Protein AF-F5GWF7-F1 (afdb_monomer_lite)

Radius of gyration: 12.44 Å; chains: 1; bounding box: 24×29×30 Å

InterPro domains:
  IPR032675 Leucine-rich repeat domain superfamily [G3DSA:3.80.10.10] (16-85)

pLDDT: mean 89.17, std 9.62, range [48.0, 97.69]

Organism: Homo sapiens (NCBI:txid9606)

Secondary structure (DSSP, 8-state):
---GGGGHHHHTTS-HHHHHHHHHHHHHTT---TTTHHHH--TT--EEE-TT----HHHHHGGGG-TT--EEE---SSS---SS---

Sequence (87 aa):
MKNISRYLTDIKPLPPNIKDRLIKIMSMQGQITDSNISEILHPEVQTLDL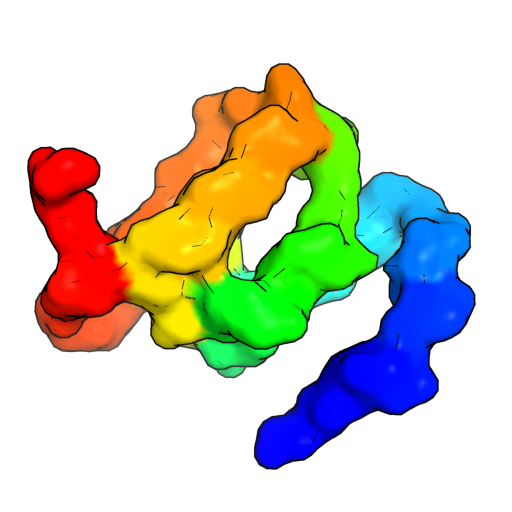RSCDISDAALLHLSNCRKLKKLNLNASKGNRVSVTSE

Structure (mmCIF, N/CA/C/O backbone):
data_AF-F5GWF7-F1
#
_entry.id   AF-F5GWF7-F1
#
loop_
_atom_site.group_PDB
_atom_site.id
_atom_site.type_symbol
_atom_site.label_atom_id
_atom_site.label_alt_id
_atom_site.label_comp_id
_atom_site.label_asym_id
_atom_site.label_entity_id
_atom_site.label_seq_id
_atom_site.pdbx_PDB_ins_code
_atom_site.Cartn_x
_atom_site.Cartn_y
_atom_site.Cartn_z
_atom_site.occupancy
_atom_site.B_iso_or_equiv
_atom_site.auth_seq_id
_atom_site.auth_comp_id
_atom_site.auth_asym_id
_atom_site.auth_atom_id
_atom_site.pdbx_PDB_model_num
ATOM 1 N N . MET A 1 1 ? 14.868 -12.768 -5.929 1.00 48.00 1 MET A N 1
ATOM 2 C CA . MET A 1 1 ? 13.917 -12.164 -4.967 1.00 48.00 1 MET A CA 1
ATOM 3 C C . MET A 1 1 ? 13.470 -13.237 -3.993 1.00 48.00 1 MET A C 1
ATOM 5 O O . MET A 1 1 ? 13.182 -14.345 -4.429 1.00 48.00 1 MET A O 1
ATOM 9 N N . LYS A 1 2 ? 13.476 -12.958 -2.685 1.00 54.53 2 LYS A N 1
ATOM 10 C CA . LYS A 1 2 ? 12.953 -13.897 -1.684 1.00 54.53 2 LYS A CA 1
ATOM 11 C C . LYS A 1 2 ? 11.440 -13.982 -1.887 1.00 54.53 2 LYS A C 1
ATOM 13 O O . LYS A 1 2 ? 10.768 -12.958 -1.846 1.00 54.53 2 LYS A O 1
ATOM 18 N N . ASN A 1 3 ? 10.937 -15.173 -2.196 1.00 64.38 3 ASN A N 1
ATOM 19 C CA . ASN A 1 3 ? 9.542 -15.359 -2.564 1.00 64.38 3 ASN A CA 1
ATOM 20 C C . ASN A 1 3 ? 8.668 -15.278 -1.308 1.00 64.38 3 ASN A C 1
ATOM 22 O O . ASN A 1 3 ? 8.502 -16.269 -0.596 1.00 64.38 3 ASN A O 1
ATOM 26 N N . ILE A 1 4 ? 8.158 -14.080 -1.009 1.00 74.19 4 ILE A N 1
ATOM 27 C CA . ILE A 1 4 ? 7.289 -13.840 0.150 1.00 74.19 4 ILE A CA 1
ATOM 28 C C . ILE A 1 4 ? 6.021 -14.703 0.102 1.00 74.19 4 ILE A C 1
ATOM 30 O O . ILE A 1 4 ? 5.441 -14.984 1.147 1.00 74.19 4 ILE A O 1
ATOM 34 N N . SER A 1 5 ? 5.669 -15.219 -1.087 1.00 76.00 5 SER A N 1
ATOM 35 C CA . SER A 1 5 ? 4.565 -16.159 -1.277 1.00 76.00 5 SER A CA 1
ATOM 36 C C . SER A 1 5 ? 4.680 -17.409 -0.394 1.00 76.00 5 SER A C 1
ATOM 38 O O . SER A 1 5 ? 3.673 -17.950 0.055 1.00 76.00 5 SER A O 1
ATOM 40 N N . ARG A 1 6 ? 5.910 -17.842 -0.078 1.00 84.25 6 ARG A N 1
ATOM 41 C CA . ARG A 1 6 ? 6.164 -19.013 0.772 1.00 84.25 6 ARG A CA 1
ATOM 42 C C . ARG A 1 6 ? 5.789 -18.785 2.239 1.00 84.25 6 ARG A C 1
ATOM 44 O O . ARG A 1 6 ? 5.562 -19.756 2.947 1.00 84.25 6 ARG A O 1
ATOM 51 N N . TYR A 1 7 ? 5.719 -17.530 2.678 1.00 85.38 7 TYR A N 1
ATOM 52 C CA . TYR A 1 7 ? 5.442 -17.149 4.065 1.00 85.38 7 TYR A CA 1
ATOM 53 C C . TYR A 1 7 ? 4.044 -16.541 4.241 1.00 85.38 7 TYR A C 1
ATOM 55 O O . TYR A 1 7 ? 3.739 -15.994 5.295 1.00 85.38 7 TYR A O 1
ATOM 63 N N . LEU A 1 8 ? 3.174 -16.607 3.226 1.00 82.00 8 LEU A N 1
ATOM 64 C CA . LEU A 1 8 ? 1.850 -15.972 3.274 1.00 82.00 8 LEU A CA 1
ATOM 65 C C . LEU A 1 8 ? 0.975 -16.495 4.408 1.00 82.00 8 LEU A C 1
ATOM 67 O O . LEU A 1 8 ? 0.257 -15.717 5.033 1.00 82.00 8 LEU A O 1
ATOM 71 N N . THR A 1 9 ? 1.054 -17.795 4.689 1.00 86.88 9 THR A N 1
ATOM 72 C CA . THR A 1 9 ? 0.336 -18.426 5.803 1.00 86.88 9 THR A CA 1
ATOM 73 C C . THR A 1 9 ? 0.730 -17.824 7.144 1.00 86.88 9 THR A C 1
ATOM 75 O O . THR A 1 9 ? -0.123 -17.677 8.013 1.00 86.88 9 THR A O 1
ATOM 78 N N . ASP A 1 10 ? 1.990 -17.414 7.277 1.00 88.75 10 ASP A N 1
ATOM 79 C CA . ASP A 1 10 ? 2.544 -16.863 8.510 1.00 88.75 10 ASP A CA 1
ATOM 80 C C . ASP A 1 10 ? 2.346 -15.346 8.580 1.00 88.75 10 ASP A C 1
ATOM 82 O O . ASP A 1 10 ? 2.167 -14.797 9.662 1.00 88.75 10 ASP A O 1
ATOM 86 N N . ILE A 1 11 ? 2.332 -14.660 7.429 1.00 87.25 11 ILE A N 1
ATOM 87 C CA . ILE A 1 11 ? 2.152 -13.205 7.328 1.00 87.25 11 ILE A CA 1
ATOM 88 C C . ILE A 1 11 ? 0.698 -12.801 7.557 1.00 87.25 11 ILE A C 1
ATOM 90 O O . ILE A 1 11 ? 0.442 -11.816 8.252 1.00 87.25 11 ILE A O 1
ATOM 94 N N . LYS A 1 12 ? -0.268 -13.538 6.996 1.00 86.31 12 LYS A N 1
ATOM 95 C CA . LYS A 1 12 ? -1.700 -13.222 7.119 1.00 86.31 12 LYS A CA 1
ATOM 96 C C . LYS A 1 12 ? -2.160 -12.979 8.564 1.00 86.31 12 LYS A C 1
ATOM 98 O O . LYS A 1 12 ? -2.772 -11.925 8.766 1.00 86.31 12 LYS A O 1
ATOM 103 N N . PRO A 1 13 ? -1.850 -13.849 9.545 1.00 91.62 13 PRO A N 1
ATOM 104 C CA . PRO A 1 13 ? -2.285 -13.682 10.931 1.00 91.62 13 PRO A CA 1
ATOM 105 C C . PRO A 1 13 ? -1.461 -12.666 11.735 1.00 91.62 13 PRO A C 1
ATOM 107 O O . PRO A 1 13 ? -1.792 -12.424 12.895 1.00 91.62 13 PRO A O 1
ATOM 110 N N . LEU A 1 14 ? -0.398 -12.071 11.174 1.00 92.44 14 LEU A N 1
ATOM 111 C CA . LEU A 1 14 ? 0.415 -11.111 11.921 1.00 92.44 14 LEU A CA 1
ATOM 112 C C . LEU A 1 14 ? -0.423 -9.908 12.367 1.00 92.44 14 LEU A C 1
ATOM 114 O O . LEU A 1 14 ? -1.213 -9.375 11.577 1.00 92.44 14 LEU A O 1
ATOM 118 N N . PRO A 1 15 ? -0.220 -9.431 13.605 1.00 94.31 15 PRO A N 1
ATOM 119 C CA . PRO A 1 15 ? -0.933 -8.268 14.091 1.00 94.31 15 PRO A CA 1
ATOM 120 C C . PRO A 1 15 ? -0.509 -7.005 13.313 1.00 94.31 15 PRO A C 1
ATOM 122 O O . PRO A 1 15 ? 0.629 -6.932 12.826 1.00 94.31 15 PRO A O 1
ATOM 125 N N . PRO A 1 16 ? -1.394 -5.992 13.210 1.00 94.25 16 PRO A N 1
ATOM 126 C CA . PRO A 1 16 ? -1.158 -4.778 12.424 1.00 94.25 16 PRO A CA 1
ATOM 127 C C . PRO A 1 16 ? 0.195 -4.108 12.683 1.00 94.25 16 PRO A C 1
ATOM 129 O O . PRO A 1 16 ? 0.919 -3.806 11.747 1.00 94.25 16 PRO A O 1
ATOM 132 N N . ASN A 1 17 ? 0.611 -3.984 13.945 1.00 94.12 17 ASN A N 1
ATOM 133 C CA . ASN A 1 17 ? 1.883 -3.357 14.318 1.00 94.12 17 ASN A CA 1
ATOM 134 C C . ASN A 1 17 ? 3.124 -4.078 13.752 1.00 94.12 17 ASN A C 1
ATOM 136 O O . ASN A 1 17 ? 4.147 -3.446 13.483 1.00 94.12 17 ASN A O 1
ATOM 140 N N . ILE A 1 18 ? 3.059 -5.403 13.587 1.00 94.94 18 ILE A N 1
ATOM 141 C CA . ILE A 1 18 ? 4.145 -6.185 12.987 1.00 94.94 18 ILE A CA 1
ATOM 142 C C . ILE A 1 18 ? 4.105 -6.051 11.465 1.00 94.94 18 ILE A C 1
ATOM 144 O O . ILE A 1 18 ? 5.160 -5.870 10.851 1.00 94.94 18 ILE A O 1
ATOM 148 N N . LYS A 1 19 ? 2.909 -6.065 10.861 1.00 94.69 19 LYS A N 1
ATOM 149 C CA . LYS A 1 19 ? 2.746 -5.800 9.425 1.00 94.69 19 LYS A CA 1
ATOM 150 C C . LYS A 1 19 ? 3.214 -4.397 9.050 1.00 94.69 19 LYS A C 1
ATOM 152 O O . LYS A 1 19 ? 3.961 -4.271 8.090 1.00 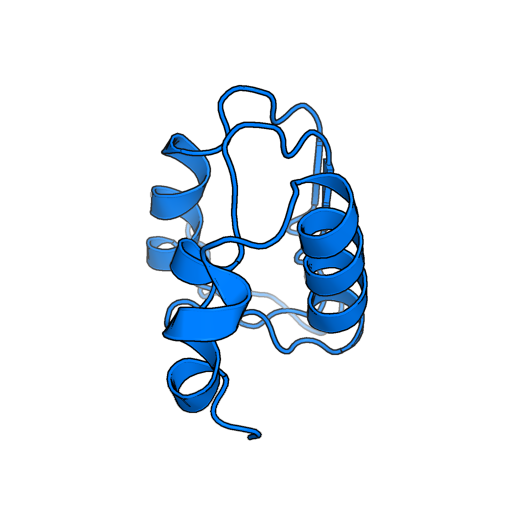94.69 19 LYS A O 1
ATOM 157 N N . ASP A 1 20 ? 2.912 -3.376 9.846 1.00 95.88 20 ASP A N 1
ATOM 158 C CA . ASP A 1 20 ? 3.408 -2.008 9.651 1.00 95.88 20 ASP A CA 1
ATOM 159 C C . ASP A 1 20 ? 4.943 -1.972 9.582 1.00 95.88 20 ASP A C 1
ATOM 161 O O . ASP A 1 20 ? 5.543 -1.329 8.714 1.00 95.88 20 ASP A O 1
ATOM 165 N N . ARG A 1 21 ? 5.608 -2.708 10.481 1.00 95.31 21 ARG A N 1
ATOM 166 C CA . ARG A 1 21 ? 7.072 -2.794 10.501 1.00 95.31 21 ARG A CA 1
ATOM 167 C C . ARG A 1 21 ? 7.617 -3.556 9.292 1.00 95.31 21 ARG A C 1
ATOM 169 O O . ARG A 1 21 ? 8.634 -3.139 8.736 1.00 95.31 21 ARG A O 1
ATOM 176 N N . LEU A 1 22 ? 6.939 -4.624 8.871 1.00 94.38 22 LEU A N 1
ATOM 177 C CA . LEU A 1 22 ? 7.262 -5.374 7.656 1.00 94.38 22 LEU A CA 1
ATOM 178 C C . LEU A 1 22 ? 7.128 -4.491 6.407 1.00 94.38 22 LEU A C 1
ATOM 180 O O . LEU A 1 22 ? 8.087 -4.380 5.646 1.00 94.38 22 LEU A O 1
ATOM 184 N N . ILE A 1 23 ? 5.991 -3.805 6.248 1.00 95.19 23 ILE A N 1
ATOM 185 C CA . ILE A 1 23 ? 5.716 -2.856 5.162 1.00 95.19 23 ILE A CA 1
ATOM 186 C C . ILE A 1 23 ? 6.828 -1.810 5.094 1.00 95.19 23 ILE A C 1
ATOM 188 O O . ILE A 1 23 ? 7.385 -1.579 4.025 1.00 95.19 23 ILE A O 1
ATOM 192 N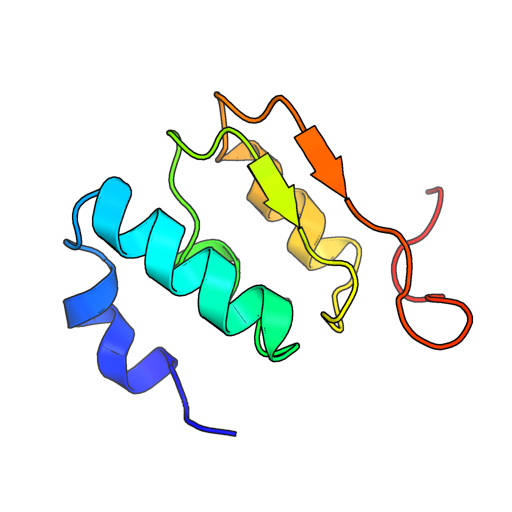 N . LYS A 1 24 ? 7.208 -1.215 6.232 1.00 95.38 24 LYS A N 1
ATOM 193 C CA . LYS A 1 24 ? 8.273 -0.205 6.280 1.00 95.38 24 LYS A CA 1
ATOM 194 C C . LYS A 1 24 ? 9.612 -0.744 5.771 1.00 95.38 24 LYS A C 1
ATOM 196 O O . LYS A 1 24 ? 10.263 -0.084 4.965 1.00 95.38 24 LYS A O 1
ATOM 201 N N . ILE A 1 25 ? 10.027 -1.926 6.228 1.00 93.94 25 ILE A N 1
ATOM 202 C CA . ILE A 1 25 ? 11.295 -2.541 5.806 1.00 93.94 25 ILE A CA 1
ATOM 203 C C . ILE A 1 25 ? 11.254 -2.875 4.311 1.00 93.94 25 ILE A C 1
ATOM 205 O O . ILE A 1 25 ? 12.180 -2.523 3.583 1.00 93.94 25 ILE A O 1
ATOM 209 N N . MET A 1 26 ? 10.175 -3.510 3.848 1.00 93.56 26 MET A N 1
ATOM 210 C CA . MET A 1 26 ? 10.017 -3.897 2.445 1.00 93.56 26 MET A CA 1
ATOM 211 C C . MET A 1 26 ? 9.967 -2.683 1.518 1.00 93.56 26 MET A C 1
ATOM 213 O O . MET A 1 26 ? 10.611 -2.689 0.473 1.00 93.56 26 MET A O 1
ATOM 217 N N . SER A 1 27 ? 9.258 -1.629 1.923 1.00 93.94 27 SER A N 1
ATOM 218 C CA . SER A 1 27 ? 9.185 -0.357 1.205 1.00 93.94 27 SER A CA 1
ATOM 219 C C . SER A 1 27 ? 10.565 0.278 1.029 1.00 93.94 27 SER A C 1
ATOM 221 O O . SER A 1 27 ? 10.970 0.581 -0.094 1.00 93.94 27 SER A O 1
ATOM 223 N N . MET A 1 28 ? 11.332 0.404 2.121 1.00 92.19 28 MET A N 1
ATOM 224 C CA . MET A 1 28 ? 12.687 0.971 2.094 1.00 92.19 28 MET A CA 1
ATOM 225 C C . MET A 1 28 ? 13.652 0.161 1.219 1.00 92.19 28 MET A C 1
ATOM 227 O O . MET A 1 28 ? 14.603 0.716 0.676 1.00 92.19 28 MET A O 1
ATOM 231 N N . GLN A 1 29 ? 13.419 -1.146 1.087 1.00 91.81 29 GLN A N 1
ATOM 232 C CA . GLN A 1 29 ? 14.215 -2.040 0.245 1.00 91.81 29 GLN A CA 1
ATOM 233 C C . GLN A 1 29 ? 13.701 -2.141 -1.200 1.00 91.81 29 GLN A C 1
ATOM 235 O O . GLN A 1 29 ? 14.311 -2.856 -1.994 1.00 91.81 29 GLN A O 1
ATOM 240 N N . GLY A 1 30 ? 12.591 -1.478 -1.544 1.00 91.94 30 GLY A N 1
ATOM 241 C CA . GLY A 1 30 ? 11.967 -1.584 -2.865 1.00 91.94 30 GLY A CA 1
ATOM 242 C C . GLY A 1 30 ? 11.415 -2.976 -3.180 1.00 91.94 30 GLY A C 1
ATOM 243 O O . GLY A 1 30 ? 11.394 -3.391 -4.332 1.00 91.94 30 GLY A O 1
ATOM 244 N N . GLN A 1 31 ? 11.016 -3.729 -2.153 1.00 92.12 31 GLN A N 1
ATOM 245 C CA . GLN A 1 31 ? 10.541 -5.111 -2.281 1.00 92.12 31 GLN A CA 1
ATOM 246 C C . GLN A 1 31 ? 9.019 -5.234 -2.359 1.00 92.12 31 GLN A C 1
ATOM 248 O O . GLN A 1 31 ? 8.515 -6.349 -2.493 1.00 92.12 31 GLN A O 1
ATOM 253 N N . ILE A 1 32 ? 8.284 -4.127 -2.257 1.00 92.81 32 ILE A N 1
ATOM 254 C CA . ILE A 1 32 ? 6.841 -4.128 -2.508 1.00 92.81 32 ILE A CA 1
ATOM 255 C C . ILE A 1 32 ? 6.628 -4.064 -4.019 1.00 92.81 32 ILE A C 1
ATOM 257 O O . ILE A 1 32 ? 7.200 -3.205 -4.686 1.00 92.81 32 ILE A O 1
ATOM 261 N N . THR A 1 33 ? 5.822 -4.987 -4.534 1.00 92.31 33 THR A N 1
ATOM 262 C CA . THR A 1 33 ? 5.451 -5.097 -5.948 1.00 92.31 33 THR A CA 1
ATOM 263 C C . THR A 1 33 ? 3.957 -5.381 -6.058 1.00 92.31 33 THR A C 1
ATOM 265 O O . THR A 1 33 ? 3.318 -5.774 -5.077 1.00 92.31 33 THR A O 1
ATOM 268 N N . ASP A 1 34 ? 3.407 -5.264 -7.264 1.00 92.62 34 ASP A N 1
ATOM 269 C CA . ASP A 1 34 ? 2.000 -5.575 -7.554 1.00 92.62 34 ASP A CA 1
ATOM 270 C C . ASP A 1 34 ? 1.586 -6.967 -7.057 1.00 92.62 34 ASP A C 1
ATOM 272 O O . ASP A 1 34 ? 0.488 -7.154 -6.544 1.00 92.62 34 ASP A O 1
ATOM 276 N N . SER A 1 35 ? 2.499 -7.939 -7.134 1.00 90.81 35 SER A N 1
ATOM 277 C CA . SER A 1 35 ? 2.227 -9.328 -6.749 1.00 90.81 35 SER A CA 1
ATOM 278 C C . SER A 1 35 ? 2.118 -9.578 -5.242 1.00 90.81 35 SER A C 1
ATOM 280 O O . SER A 1 35 ? 1.589 -10.614 -4.847 1.00 90.81 35 SER A O 1
ATOM 282 N N . ASN A 1 36 ? 2.656 -8.693 -4.394 1.00 91.31 36 ASN A N 1
ATOM 283 C CA . ASN A 1 36 ? 2.754 -8.952 -2.952 1.00 91.31 36 ASN A CA 1
ATOM 284 C C . ASN A 1 36 ? 2.077 -7.907 -2.065 1.00 91.31 36 ASN A C 1
ATOM 286 O O . ASN A 1 36 ? 1.833 -8.184 -0.889 1.00 91.31 36 ASN A O 1
ATOM 290 N N . ILE A 1 37 ? 1.761 -6.729 -2.604 1.00 92.81 37 ILE A N 1
ATOM 291 C CA . ILE A 1 37 ? 1.219 -5.622 -1.819 1.00 92.81 37 ILE A CA 1
ATOM 292 C C . ILE A 1 37 ? -0.110 -5.994 -1.143 1.00 92.81 37 ILE A C 1
ATOM 294 O O . ILE A 1 37 ? -0.317 -5.676 0.026 1.00 92.81 37 ILE A O 1
ATOM 298 N N . SER A 1 38 ? -0.973 -6.747 -1.826 1.00 92.06 38 SER A N 1
ATOM 299 C CA . SER A 1 38 ? -2.269 -7.199 -1.302 1.00 92.06 38 SER A CA 1
ATOM 300 C C . SER A 1 38 ? -2.156 -8.090 -0.060 1.00 92.06 38 SER A C 1
ATOM 302 O O . SER A 1 38 ? -3.061 -8.106 0.771 1.00 92.06 38 SER A O 1
ATOM 304 N N . GLU A 1 39 ? -1.041 -8.802 0.093 1.00 91.19 39 GLU A N 1
ATOM 305 C CA . GLU A 1 39 ? -0.833 -9.784 1.157 1.00 91.19 39 GLU A CA 1
ATOM 306 C C . GLU A 1 39 ? -0.267 -9.159 2.441 1.00 91.19 39 GLU A C 1
ATOM 308 O O . GLU A 1 39 ? -0.510 -9.645 3.551 1.00 91.19 39 GLU A O 1
ATOM 313 N N . ILE A 1 40 ? 0.496 -8.072 2.296 1.00 91.88 40 ILE A N 1
ATOM 314 C CA . ILE A 1 40 ? 1.143 -7.381 3.419 1.00 91.88 40 ILE A CA 1
ATOM 315 C C . ILE A 1 40 ? 0.302 -6.224 3.964 1.00 91.88 40 ILE A C 1
ATOM 317 O O . ILE A 1 40 ? 0.442 -5.881 5.139 1.00 91.88 40 ILE A O 1
ATOM 321 N N . LEU A 1 41 ? -0.572 -5.634 3.142 1.00 94.19 41 LEU A N 1
ATOM 322 C CA . LEU A 1 41 ? -1.459 -4.556 3.568 1.00 94.19 41 LEU A CA 1
ATOM 323 C C . LEU A 1 41 ? -2.507 -5.036 4.578 1.00 94.19 41 LEU A C 1
ATOM 325 O O . LEU A 1 41 ? -2.886 -6.206 4.650 1.00 94.19 41 LEU A O 1
ATOM 329 N N . HIS A 1 42 ? -3.001 -4.093 5.374 1.00 95.50 42 HIS A N 1
ATOM 330 C CA . HIS A 1 42 ? -4.114 -4.313 6.289 1.00 95.50 42 HIS A CA 1
ATOM 331 C C . HIS A 1 42 ? -4.956 -3.035 6.447 1.00 95.50 42 HIS A C 1
ATOM 333 O O . HIS A 1 42 ? -4.463 -1.936 6.189 1.00 95.50 42 HIS A O 1
ATOM 339 N N . PRO A 1 43 ? -6.213 -3.140 6.921 1.00 95.94 43 PRO A N 1
ATOM 340 C CA . PRO A 1 43 ? -7.129 -1.994 6.978 1.00 95.94 43 PRO A CA 1
ATOM 341 C C . PRO A 1 43 ? -6.673 -0.831 7.868 1.00 95.94 43 PRO A C 1
ATOM 343 O O . PRO A 1 43 ? -7.076 0.312 7.657 1.00 95.94 43 PRO A O 1
ATOM 346 N N . GLU A 1 44 ? -5.822 -1.129 8.849 1.00 96.19 44 GLU A N 1
ATOM 347 C CA . GLU A 1 44 ? -5.327 -0.170 9.841 1.00 96.19 44 GLU A CA 1
ATOM 348 C C . GLU A 1 44 ? -4.120 0.664 9.375 1.00 96.19 44 GLU A C 1
ATOM 350 O O . GLU A 1 44 ? -3.689 1.548 10.117 1.00 96.19 44 GLU A O 1
ATOM 355 N N . VAL A 1 45 ? -3.577 0.426 8.172 1.00 97.19 45 VAL A N 1
ATOM 356 C CA . VAL A 1 45 ? -2.442 1.203 7.644 1.00 97.19 45 VAL A CA 1
ATOM 357 C C . VAL A 1 45 ? -2.830 2.679 7.543 1.00 97.19 45 VAL A C 1
ATOM 359 O O . VAL A 1 45 ? -3.784 3.032 6.856 1.00 97.19 45 VAL A O 1
ATOM 362 N N . GLN A 1 46 ? -2.063 3.557 8.195 1.00 96.75 46 GLN A N 1
ATOM 363 C CA . GLN A 1 46 ? -2.293 5.010 8.159 1.00 96.75 46 GLN A CA 1
ATOM 364 C C . GLN A 1 46 ? -1.308 5.760 7.266 1.00 96.75 46 GLN A C 1
ATOM 366 O O . GLN A 1 46 ? -1.627 6.829 6.745 1.00 96.75 46 GLN A O 1
ATOM 371 N N . THR A 1 47 ? -0.093 5.239 7.120 1.00 96.50 47 THR A N 1
ATOM 372 C CA . THR A 1 47 ? 0.962 5.838 6.302 1.00 96.50 47 THR A CA 1
ATOM 373 C C . THR A 1 47 ? 1.611 4.753 5.468 1.00 96.50 47 THR A C 1
ATOM 375 O O . THR A 1 47 ? 2.072 3.757 6.018 1.00 96.50 47 THR A O 1
ATOM 378 N N . LEU A 1 48 ? 1.670 4.969 4.159 1.00 97.25 48 LEU A N 1
ATOM 379 C CA . LEU A 1 48 ? 2.316 4.066 3.225 1.00 97.25 48 LEU A CA 1
ATOM 380 C C . LEU A 1 48 ? 3.310 4.841 2.363 1.00 97.25 48 LEU A C 1
ATOM 382 O O . LEU A 1 48 ? 2.968 5.823 1.706 1.00 97.25 48 LEU A O 1
ATOM 386 N N . ASP A 1 49 ? 4.556 4.388 2.385 1.00 95.94 49 ASP A N 1
ATOM 387 C CA . ASP A 1 49 ? 5.622 4.894 1.532 1.00 95.94 49 ASP A CA 1
ATOM 388 C C . ASP A 1 49 ? 5.891 3.847 0.454 1.00 95.94 49 ASP A C 1
ATOM 390 O O . ASP A 1 49 ? 6.119 2.688 0.785 1.00 95.94 49 ASP A O 1
ATOM 394 N N . LEU A 1 50 ? 5.836 4.224 -0.820 1.00 94.75 50 LEU A N 1
ATOM 395 C CA . LEU A 1 50 ? 6.159 3.348 -1.948 1.00 94.75 50 LEU A CA 1
ATOM 396 C C . LEU A 1 50 ? 7.243 3.969 -2.826 1.00 94.75 50 LEU A C 1
ATOM 398 O O . LEU A 1 50 ? 7.377 3.597 -3.988 1.00 94.75 50 LEU A O 1
ATOM 402 N N . ARG A 1 51 ? 8.027 4.930 -2.322 1.00 92.88 51 ARG A N 1
ATOM 403 C CA . ARG A 1 51 ? 8.937 5.711 -3.171 1.00 92.88 51 ARG A CA 1
ATOM 404 C C . ARG A 1 51 ? 10.008 4.893 -3.879 1.00 92.88 51 ARG A C 1
ATOM 406 O O . ARG A 1 51 ? 10.383 5.199 -5.006 1.00 92.88 51 ARG A O 1
ATOM 413 N N . SER A 1 52 ? 10.489 3.843 -3.226 1.00 91.75 52 SER A N 1
ATOM 414 C CA . SER A 1 52 ? 11.530 2.959 -3.763 1.00 91.75 52 SER A CA 1
ATOM 415 C C . SER A 1 52 ? 10.982 1.670 -4.370 1.00 91.75 52 SER A C 1
ATOM 417 O O . SER A 1 52 ? 11.761 0.797 -4.731 1.00 91.75 52 SER A O 1
ATOM 419 N N . CYS A 1 53 ? 9.659 1.540 -4.470 1.00 91.69 53 CYS A N 1
ATOM 420 C CA . CYS A 1 53 ? 8.994 0.339 -4.966 1.00 91.69 53 CYS A CA 1
ATOM 421 C C . CYS A 1 53 ? 8.725 0.435 -6.471 1.00 91.69 53 CYS A C 1
ATOM 423 O O . CYS A 1 53 ? 8.484 1.527 -6.989 1.00 91.69 53 CYS A O 1
ATOM 425 N N . ASP A 1 54 ? 8.755 -0.701 -7.158 1.00 89.00 54 ASP A N 1
ATOM 426 C CA . ASP A 1 54 ? 8.312 -0.801 -8.547 1.00 89.00 54 ASP A CA 1
ATOM 427 C C . ASP A 1 54 ? 6.884 -1.346 -8.548 1.00 89.00 54 ASP A C 1
ATOM 429 O O . ASP A 1 54 ? 6.652 -2.524 -8.267 1.00 89.00 54 ASP A O 1
ATOM 433 N N . ILE A 1 55 ? 5.932 -0.433 -8.723 1.00 92.62 55 ILE A N 1
ATOM 434 C CA . ILE A 1 55 ? 4.497 -0.691 -8.620 1.00 92.62 55 ILE A CA 1
ATOM 435 C C . ILE A 1 55 ? 3.758 0.010 -9.756 1.00 92.62 55 ILE A C 1
ATOM 437 O O . ILE A 1 55 ? 4.180 1.087 -10.191 1.00 92.62 55 ILE A O 1
ATOM 441 N N . SER A 1 56 ? 2.654 -0.587 -10.196 1.00 93.44 56 SER A N 1
ATOM 442 C CA . SER A 1 56 ? 1.740 -0.012 -11.185 1.00 93.44 56 SER A CA 1
ATOM 443 C C . SER A 1 56 ? 0.398 0.397 -10.573 1.00 93.44 56 SER A C 1
ATOM 445 O O . SER A 1 56 ? 0.158 0.213 -9.375 1.00 93.44 56 SER A O 1
ATOM 447 N N . ASP A 1 57 ? -0.511 0.908 -11.403 1.00 93.81 57 ASP A N 1
ATOM 448 C CA . ASP A 1 57 ? -1.896 1.188 -11.010 1.00 93.81 57 ASP A CA 1
ATOM 449 C C . ASP A 1 57 ? -2.605 -0.046 -10.425 1.00 93.81 57 ASP A C 1
ATOM 451 O O . ASP A 1 57 ? -3.413 0.081 -9.501 1.00 93.81 57 ASP A O 1
ATOM 455 N N . ALA A 1 58 ? -2.231 -1.260 -10.852 1.00 93.25 58 ALA A N 1
ATOM 456 C CA . ALA A 1 58 ? -2.772 -2.499 -10.295 1.00 93.25 58 ALA A CA 1
ATOM 457 C C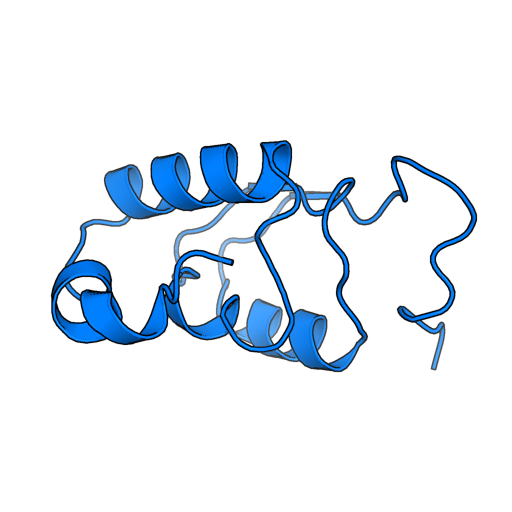 . ALA A 1 58 ? -2.475 -2.644 -8.791 1.00 93.25 58 ALA A C 1
ATOM 459 O O . ALA A 1 58 ? -3.349 -3.049 -8.022 1.00 93.25 58 ALA A O 1
ATOM 460 N N . ALA A 1 59 ? -1.278 -2.253 -8.335 1.00 93.19 59 ALA A N 1
ATOM 461 C CA . ALA A 1 59 ? -0.969 -2.220 -6.906 1.00 93.19 59 ALA A CA 1
ATOM 462 C C . ALA A 1 59 ? -1.822 -1.193 -6.155 1.00 93.19 59 ALA A C 1
ATOM 464 O O . ALA A 1 59 ? -2.231 -1.441 -5.018 1.00 93.19 59 ALA A O 1
ATOM 465 N N . LEU A 1 60 ? -2.089 -0.040 -6.775 1.00 93.69 60 LEU A N 1
ATOM 466 C CA . LEU A 1 60 ? -2.840 1.047 -6.148 1.00 93.69 60 LEU A CA 1
ATOM 467 C C . LEU A 1 60 ? -4.305 0.672 -5.906 1.00 93.69 60 LEU A C 1
ATOM 469 O O . LEU A 1 60 ? -4.870 1.080 -4.890 1.00 93.69 60 LEU A O 1
ATOM 473 N N . LEU A 1 61 ? -4.895 -0.185 -6.745 1.00 94.25 61 LEU A N 1
ATOM 474 C CA . LEU A 1 61 ? -6.242 -0.725 -6.520 1.00 94.25 61 LEU A CA 1
ATOM 475 C C . LEU A 1 61 ? -6.369 -1.445 -5.168 1.00 94.25 61 LEU A C 1
ATOM 477 O O . LEU A 1 61 ? -7.416 -1.377 -4.517 1.00 94.25 61 LEU A O 1
ATOM 481 N N . HIS A 1 62 ? -5.297 -2.082 -4.688 1.00 94.69 62 HIS A N 1
ATOM 482 C CA . HIS A 1 62 ? -5.295 -2.765 -3.393 1.00 94.69 62 HIS A CA 1
ATOM 483 C C . HIS A 1 62 ? -5.305 -1.808 -2.191 1.00 94.69 62 HIS A C 1
ATOM 485 O O . HIS A 1 62 ? -5.664 -2.228 -1.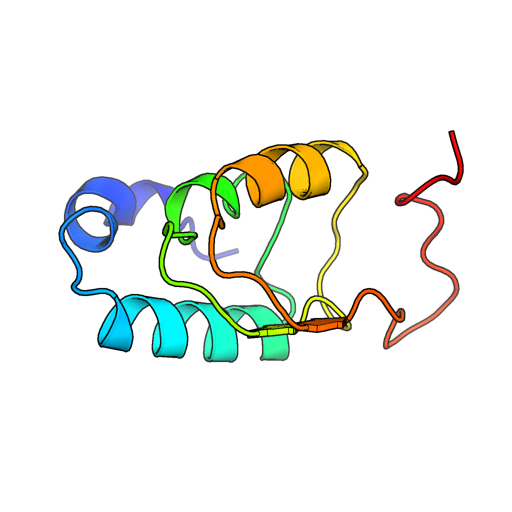087 1.00 94.69 62 HIS A O 1
ATOM 491 N N . LEU A 1 63 ? -4.991 -0.520 -2.385 1.00 93.75 63 LEU A N 1
ATOM 492 C CA . LEU A 1 63 ? -5.064 0.493 -1.325 1.00 93.75 63 LEU A CA 1
ATOM 493 C C . LEU A 1 63 ? -6.499 0.780 -0.878 1.00 93.75 63 LEU A C 1
ATOM 495 O O . LEU A 1 63 ? -6.692 1.272 0.232 1.00 93.75 63 LEU A O 1
ATOM 499 N N . SER A 1 64 ? -7.501 0.400 -1.677 1.00 92.56 64 SER A N 1
ATOM 500 C CA . SER A 1 64 ? -8.920 0.444 -1.293 1.00 92.56 64 SER A CA 1
ATOM 501 C C . SER A 1 64 ? -9.222 -0.330 0.002 1.00 92.56 64 SER A C 1
ATOM 503 O O . SER A 1 64 ? -10.152 0.013 0.735 1.00 92.56 64 SER A O 1
ATOM 505 N N . ASN A 1 65 ? -8.400 -1.330 0.343 1.00 92.00 65 ASN A N 1
ATOM 506 C CA . ASN A 1 65 ? -8.520 -2.082 1.591 1.00 92.00 65 ASN A CA 1
ATOM 507 C C . ASN A 1 65 ? -8.002 -1.312 2.817 1.00 92.00 65 ASN A C 1
ATOM 509 O O . ASN A 1 65 ? -8.423 -1.597 3.940 1.00 92.00 65 ASN A O 1
ATOM 513 N N . CYS A 1 66 ? -7.124 -0.323 2.631 1.00 96.12 66 CYS A N 1
ATOM 514 C CA . CYS A 1 66 ? -6.497 0.468 3.692 1.00 96.12 66 CYS A CA 1
ATOM 515 C C . CYS A 1 66 ? -7.406 1.624 4.134 1.00 96.12 66 CYS A C 1
ATOM 517 O O . CYS A 1 66 ? -7.108 2.797 3.918 1.00 96.12 66 CYS A O 1
ATOM 519 N N . ARG A 1 67 ? -8.531 1.298 4.778 1.00 95.06 67 ARG A N 1
ATOM 520 C CA . ARG A 1 67 ? -9.587 2.265 5.142 1.00 95.06 67 ARG A CA 1
ATOM 521 C C . ARG A 1 67 ? -9.128 3.406 6.056 1.00 95.06 67 ARG A C 1
ATOM 523 O O . ARG A 1 67 ? -9.820 4.415 6.155 1.00 95.06 67 ARG A O 1
ATOM 530 N N . LYS A 1 68 ? -7.993 3.253 6.744 1.00 97.12 68 LYS A N 1
ATOM 531 C CA . LYS A 1 68 ? -7.411 4.283 7.618 1.00 97.12 68 LYS A CA 1
ATOM 532 C C . LYS A 1 68 ? -6.244 5.047 6.989 1.00 97.12 68 LYS A C 1
ATOM 534 O O . LYS A 1 68 ? -5.607 5.830 7.698 1.00 97.12 68 LYS A O 1
ATOM 539 N N . LEU A 1 69 ? -5.961 4.853 5.698 1.00 97.69 69 LEU A N 1
ATOM 540 C CA . LEU A 1 69 ? -4.832 5.489 5.025 1.00 97.69 69 LEU A CA 1
ATOM 541 C C . LEU A 1 69 ? -5.017 7.011 4.982 1.00 97.69 69 LEU A C 1
ATOM 543 O O . LEU A 1 69 ? -5.999 7.520 4.455 1.00 97.69 69 LEU A O 1
ATOM 547 N N . LYS A 1 70 ? -4.053 7.740 5.548 1.00 97.25 70 LYS A N 1
ATOM 548 C CA . LYS A 1 70 ? -4.040 9.213 5.611 1.00 97.25 70 LYS A CA 1
ATOM 549 C C . LYS A 1 70 ? -2.901 9.824 4.807 1.00 97.25 70 LYS A C 1
ATOM 551 O O . LYS A 1 70 ? -2.975 10.984 4.419 1.00 97.25 70 LYS A O 1
ATOM 556 N N . LYS A 1 71 ? -1.810 9.077 4.631 1.00 97.00 71 LYS A N 1
ATOM 557 C CA . LYS A 1 71 ? -0.601 9.535 3.944 1.00 97.00 71 LYS A CA 1
ATOM 558 C C . LYS A 1 71 ? -0.117 8.451 2.995 1.00 97.00 71 LYS A C 1
ATOM 560 O O . LYS A 1 71 ? 0.176 7.340 3.432 1.00 97.00 71 LYS A O 1
ATOM 565 N N . LEU A 1 72 ? 0.002 8.799 1.722 1.00 95.94 72 LEU A N 1
ATOM 566 C CA . LEU A 1 72 ? 0.545 7.942 0.677 1.00 95.94 72 LEU A CA 1
ATOM 567 C C . LEU A 1 72 ? 1.680 8.686 -0.025 1.00 95.94 72 LEU A C 1
ATOM 569 O O . LEU A 1 72 ? 1.515 9.842 -0.405 1.00 95.94 72 LEU A O 1
ATOM 573 N N . ASN A 1 73 ? 2.830 8.035 -0.186 1.00 94.44 73 ASN A N 1
ATOM 574 C CA . ASN A 1 73 ? 3.975 8.604 -0.889 1.00 94.44 73 ASN A CA 1
ATOM 575 C C . ASN A 1 73 ? 4.328 7.763 -2.120 1.00 94.44 73 ASN A C 1
ATOM 577 O O . ASN A 1 73 ? 4.878 6.669 -1.989 1.00 94.44 73 ASN A O 1
ATOM 581 N N . LEU A 1 74 ? 4.017 8.291 -3.306 1.00 91.44 74 LEU A N 1
ATOM 582 C CA . LEU A 1 74 ? 4.258 7.641 -4.600 1.00 91.44 74 LEU A CA 1
ATOM 583 C C . LEU A 1 74 ? 5.441 8.242 -5.370 1.00 91.44 74 LEU A C 1
ATOM 585 O O . LEU A 1 74 ? 5.688 7.837 -6.502 1.00 91.44 74 LEU A O 1
ATOM 589 N N . ASN A 1 75 ? 6.183 9.185 -4.786 1.00 88.00 75 ASN A N 1
ATOM 590 C CA . ASN A 1 75 ? 7.295 9.828 -5.485 1.00 88.00 75 ASN A CA 1
ATOM 591 C C . ASN A 1 75 ? 8.364 8.802 -5.872 1.00 88.00 75 ASN A C 1
ATOM 593 O O . ASN A 1 75 ? 8.850 8.070 -5.021 1.00 88.00 75 ASN A O 1
ATOM 597 N N . ALA A 1 76 ? 8.790 8.758 -7.127 1.00 82.12 76 ALA A N 1
ATOM 598 C CA . ALA A 1 76 ? 9.864 7.855 -7.518 1.00 82.12 76 ALA A CA 1
ATOM 599 C C . ALA A 1 76 ? 11.190 8.284 -6.862 1.00 82.12 76 ALA A C 1
ATOM 601 O O . ALA A 1 76 ? 11.653 9.406 -7.058 1.00 82.12 76 ALA A O 1
ATOM 602 N N . SER A 1 77 ? 11.831 7.398 -6.090 1.00 77.75 77 SER A N 1
ATOM 603 C CA . SER A 1 77 ? 13.163 7.686 -5.534 1.00 77.75 77 SER A CA 1
ATOM 604 C C . SER A 1 77 ? 14.268 7.656 -6.595 1.00 77.75 77 SER A C 1
ATOM 606 O O . SER A 1 77 ? 15.365 8.149 -6.348 1.00 77.75 77 SER A O 1
ATOM 608 N N . LYS A 1 78 ? 14.007 7.039 -7.756 1.00 72.31 78 LYS A N 1
ATOM 609 C CA . LYS A 1 78 ? 14.921 6.963 -8.902 1.00 72.31 78 LYS A CA 1
ATOM 610 C C . LYS A 1 78 ? 14.130 7.045 -10.207 1.00 72.31 78 LYS A C 1
ATOM 612 O O . LYS A 1 78 ? 13.243 6.225 -10.416 1.00 72.31 78 LYS A O 1
ATOM 617 N N . GLY A 1 79 ? 14.518 7.976 -11.082 1.00 68.75 79 GLY A N 1
ATOM 618 C CA . GLY A 1 79 ? 13.939 8.142 -12.420 1.00 68.75 79 GLY A CA 1
ATOM 619 C C . GLY A 1 79 ? 12.463 8.550 -12.421 1.00 68.75 79 GLY A C 1
ATOM 620 O O . GLY A 1 79 ? 11.865 8.771 -11.371 1.00 68.75 79 GLY A O 1
ATOM 621 N N . ASN A 1 80 ? 11.875 8.645 -13.613 1.00 71.69 80 ASN A N 1
ATOM 622 C CA . ASN A 1 80 ? 10.432 8.825 -13.758 1.00 71.69 80 ASN A CA 1
ATOM 623 C C . ASN A 1 80 ? 9.740 7.464 -13.627 1.00 71.69 80 ASN A C 1
ATOM 625 O O . ASN A 1 80 ? 10.047 6.540 -14.381 1.00 71.69 80 ASN A O 1
ATOM 629 N N . ARG A 1 81 ? 8.789 7.343 -12.693 1.00 78.50 81 ARG A N 1
ATOM 630 C CA . ARG A 1 81 ? 7.893 6.182 -12.622 1.00 78.50 81 ARG A CA 1
ATOM 631 C C . ARG A 1 81 ? 6.782 6.378 -13.650 1.00 78.50 81 ARG A C 1
ATOM 633 O O . ARG A 1 81 ? 5.924 7.227 -13.455 1.00 78.50 81 ARG A O 1
ATOM 640 N N . VAL A 1 82 ? 6.832 5.609 -14.734 1.00 81.06 82 VAL A N 1
ATOM 641 C CA . VAL A 1 82 ? 5.836 5.643 -15.824 1.00 81.06 82 VAL A CA 1
ATOM 642 C C . VAL A 1 82 ? 4.708 4.624 -15.643 1.00 81.06 82 VAL A C 1
ATOM 644 O O . VAL A 1 82 ? 3.699 4.709 -16.328 1.00 81.06 82 VAL A O 1
ATOM 647 N N . SER A 1 83 ? 4.873 3.674 -14.719 1.00 84.69 83 SER A N 1
ATOM 648 C CA . SER A 1 8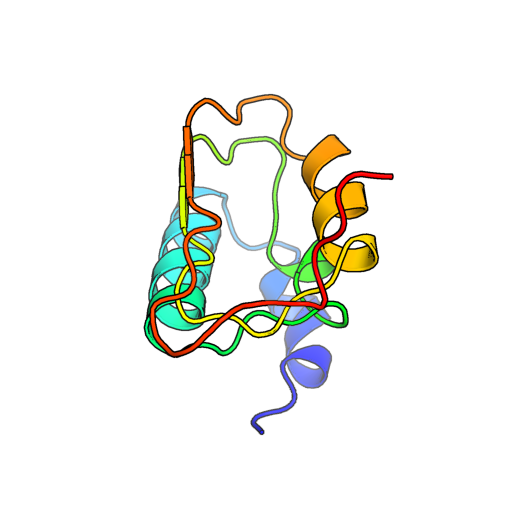3 ? 3.926 2.576 -14.472 1.00 84.69 83 SER A CA 1
ATOM 649 C C . SER A 1 83 ? 2.706 2.971 -13.632 1.00 84.69 83 SER A C 1
ATOM 651 O O . SER A 1 83 ? 1.766 2.189 -13.542 1.00 84.69 83 SER A O 1
ATOM 653 N N . VAL A 1 84 ? 2.741 4.143 -12.987 1.00 85.50 84 VAL A N 1
ATOM 654 C CA . VAL A 1 84 ? 1.578 4.750 -12.324 1.00 85.50 84 VAL A CA 1
ATOM 655 C C . VAL A 1 84 ? 1.093 5.859 -13.236 1.00 85.50 84 VAL A C 1
ATOM 657 O O . VAL A 1 84 ? 1.825 6.830 -13.460 1.00 85.50 84 VAL A O 1
ATOM 660 N N . THR A 1 85 ? -0.091 5.681 -13.800 1.00 86.38 85 THR A N 1
ATOM 661 C CA . THR A 1 85 ? -0.631 6.578 -14.819 1.00 86.38 85 THR A CA 1
ATOM 662 C C . THR A 1 85 ? -1.602 7.587 -14.202 1.00 86.38 85 THR A C 1
ATOM 664 O O . THR A 1 85 ? -1.855 7.586 -12.999 1.00 86.38 85 THR A O 1
ATOM 667 N N . SER A 1 86 ? -2.064 8.547 -15.005 1.00 79.31 86 SER A N 1
ATOM 668 C CA . SER A 1 86 ? -3.060 9.549 -14.583 1.00 79.31 86 SER A CA 1
ATOM 669 C C . SER A 1 86 ? -4.486 9.184 -15.008 1.00 79.31 86 SER A C 1
ATOM 671 O O . SER A 1 86 ? -5.364 10.039 -14.903 1.00 79.31 86 SER A O 1
ATOM 673 N N . GLU A 1 87 ? -4.682 7.980 -15.557 1.00 59.34 87 GLU A N 1
ATOM 674 C CA . GLU A 1 87 ? -5.972 7.504 -16.075 1.00 59.34 87 GLU A CA 1
ATOM 675 C C . GLU A 1 87 ? -6.980 7.166 -14.967 1.00 59.34 87 GLU A C 1
ATOM 677 O O . GLU A 1 87 ? -6.565 6.729 -13.867 1.00 59.34 87 GLU A O 1
#

Foldseek 3Di:
DPPCVVCLVVQQPDDPVVLQVVQVVCQVVQNDELVCLLSSDALCDAEHENQSHQYAVSSVVSCVRNVNHNYYHPHHPDDDRPRYDPD